Protein AF-A0AA41Y6M4-F1 (afdb_monomer_lite)

Radius of gyration: 45.19 Å; chains: 1; bounding box: 95×47×115 Å

Foldseek 3Di:
DPPPVVVVVPDDPDPPDDPPDDDPCPVVCVVVVVVVVVVCVVVPDDVVNVVVVVVVVVVVVVVVVVVVCCVVVVCCVPVPPDPPDDPDDDDPCVVVVVVVCVVVVPDDPVNVVVVVVVVVPDDPPDVVVVVVVVVVVDDVVNVVVVVVD

pLDDT: mean 72.89, std 12.74, range [42.09, 94.56]

Secondary structure (DSSP, 8-state):
--TTSHHHHTS----SS-TTPPPTTTTTTHHHHHHHHHHHHHSS--HHHHHHHHHHHHHHHHHHHHHHHHHHHHHHHHH-SSSSS---S-SHHHHHHHHHHHHHHT--HHHHHHHHHHHTTS----HHHHHHHHHHHS-HHHHHHHHT-

Structure (mmCIF, N/CA/C/O backbone):
data_AF-A0AA41Y6M4-F1
#
_entry.id   AF-A0AA41Y6M4-F1
#
loop_
_atom_site.group_PDB
_atom_site.id
_atom_site.type_symbol
_atom_site.label_atom_id
_atom_site.label_alt_id
_atom_site.label_comp_id
_atom_site.label_asym_id
_atom_site.label_entity_id
_atom_site.label_seq_id
_atom_site.pdbx_PDB_ins_code
_atom_site.Cartn_x
_atom_site.Cartn_y
_atom_site.Cartn_z
_atom_site.occupancy
_atom_site.B_iso_or_equiv
_atom_site.auth_seq_id
_atom_site.auth_comp_id
_atom_site.auth_asym_id
_atom_site.auth_atom_id
_atom_site.pdbx_PDB_model_num
ATOM 1 N N . MET A 1 1 ? -9.051 17.526 69.834 1.00 54.38 1 MET A N 1
ATOM 2 C CA . MET A 1 1 ? -9.853 16.494 69.135 1.00 54.38 1 MET A CA 1
ATOM 3 C C . MET A 1 1 ? -10.744 17.124 68.053 1.00 54.38 1 MET A C 1
ATOM 5 O O . MET A 1 1 ? -11.900 16.755 67.922 1.00 54.38 1 MET A O 1
ATOM 9 N N . GLU A 1 2 ? -10.227 18.066 67.258 1.00 60.88 2 GLU A N 1
ATOM 10 C CA . GLU A 1 2 ? -11.086 18.996 66.493 1.00 60.88 2 GLU A CA 1
ATOM 11 C C . GLU A 1 2 ? -11.084 18.753 64.972 1.00 60.88 2 GLU A C 1
ATOM 13 O O . GLU A 1 2 ? -12.018 19.124 64.279 1.00 60.88 2 GLU A O 1
ATOM 18 N N . LYS A 1 3 ? -10.095 18.017 64.446 1.00 58.69 3 LYS A N 1
ATOM 19 C CA . LYS A 1 3 ? -9.885 17.843 62.995 1.00 58.69 3 LYS A CA 1
ATOM 20 C C . LYS A 1 3 ? -10.756 16.781 62.304 1.00 58.69 3 LYS A C 1
ATOM 22 O O . LYS A 1 3 ? -10.600 16.564 61.108 1.00 58.69 3 LYS A O 1
ATOM 27 N N . ARG A 1 4 ? -11.641 16.071 63.017 1.00 59.56 4 ARG A N 1
ATOM 28 C CA . ARG A 1 4 ? -12.512 15.053 62.383 1.00 59.56 4 ARG A CA 1
ATOM 29 C C . ARG A 1 4 ? -13.787 15.640 61.771 1.00 59.56 4 ARG A C 1
ATOM 31 O O . ARG A 1 4 ? -14.385 15.001 60.913 1.00 59.56 4 ARG A O 1
ATOM 38 N N . ASN A 1 5 ? -14.188 16.836 62.198 1.00 59.66 5 ASN A N 1
ATOM 39 C CA . ASN A 1 5 ? -15.476 17.422 61.824 1.00 59.66 5 ASN A CA 1
ATOM 40 C C . ASN A 1 5 ? -15.425 18.164 60.477 1.00 59.66 5 ASN A C 1
ATOM 42 O O . ASN A 1 5 ? -16.456 18.318 59.827 1.00 59.66 5 ASN A O 1
ATOM 46 N N . ASP A 1 6 ? -14.233 18.556 60.018 1.00 62.41 6 ASP A N 1
ATOM 47 C CA . ASP A 1 6 ? -14.056 19.285 58.754 1.00 62.41 6 ASP A CA 1
ATOM 48 C C . ASP A 1 6 ? -14.271 18.395 57.519 1.00 62.41 6 ASP A C 1
ATOM 50 O O . ASP A 1 6 ? -14.747 18.858 56.483 1.00 62.41 6 ASP A O 1
ATOM 54 N N . ILE A 1 7 ? -13.992 17.093 57.638 1.00 62.47 7 ILE A N 1
ATOM 55 C CA . ILE A 1 7 ? -14.072 16.132 56.524 1.00 62.47 7 ILE A CA 1
ATOM 56 C C . ILE A 1 7 ? -15.534 15.851 56.132 1.00 62.47 7 ILE A C 1
ATOM 58 O O . ILE A 1 7 ? -15.820 15.536 54.980 1.00 62.47 7 ILE A O 1
ATOM 62 N N . LEU A 1 8 ? -16.471 16.00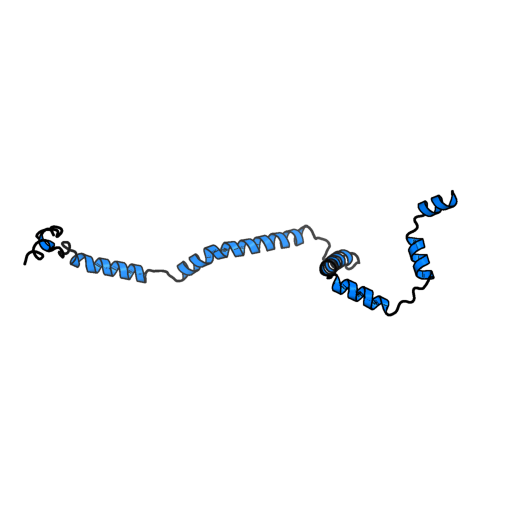6 57.073 1.00 61.34 8 LEU A N 1
ATOM 63 C CA . LEU A 1 8 ? -17.906 15.811 56.843 1.00 61.34 8 LEU A CA 1
ATOM 64 C C . LEU A 1 8 ? -18.597 17.067 56.290 1.00 61.34 8 LEU A C 1
ATOM 66 O O . LEU A 1 8 ? -19.686 16.967 55.734 1.00 61.34 8 LEU A O 1
ATOM 70 N N . LYS A 1 9 ? -17.975 18.246 56.424 1.00 63.50 9 LYS A N 1
ATOM 71 C CA . LYS A 1 9 ? -18.565 19.535 56.032 1.00 63.50 9 LYS A CA 1
ATOM 72 C C . LYS A 1 9 ? -18.441 19.826 54.530 1.00 63.50 9 LYS A C 1
ATOM 74 O O . LYS A 1 9 ? -19.256 20.563 53.990 1.00 63.50 9 LYS A O 1
ATOM 79 N N . ASN A 1 10 ? -17.457 19.212 53.867 1.00 63.88 10 ASN A N 1
ATOM 80 C CA . ASN A 1 10 ? -17.125 19.446 52.456 1.00 63.88 10 ASN A CA 1
ATOM 81 C C . ASN A 1 10 ? -17.424 18.239 51.545 1.00 63.88 10 ASN A C 1
ATOM 83 O O . ASN A 1 10 ? -16.884 18.149 50.443 1.00 63.88 10 ASN A O 1
ATOM 87 N N . GLN A 1 11 ? -18.251 17.291 51.991 1.00 64.12 11 GLN A N 1
ATOM 88 C CA . GLN A 1 11 ? -18.684 16.186 51.135 1.00 64.12 11 GLN A CA 1
ATOM 89 C C . GLN A 1 11 ? -19.719 16.711 50.128 1.00 64.12 11 GLN A C 1
ATOM 91 O O . GLN A 1 11 ? -20.649 17.415 50.539 1.00 64.12 11 GLN A O 1
ATOM 96 N N . PRO A 1 12 ? -19.597 16.394 48.825 1.00 67.62 12 PRO A N 1
ATOM 97 C CA . PRO A 1 12 ? -20.673 16.665 47.883 1.00 67.62 12 PRO A CA 1
ATOM 98 C C . PRO A 1 12 ? -21.938 15.990 48.417 1.00 67.62 12 PRO A C 1
ATOM 100 O O . PRO A 1 12 ? -21.911 14.819 48.797 1.00 67.62 12 PRO A O 1
ATOM 103 N N . GLN A 1 13 ? -23.030 16.748 48.525 1.00 67.00 13 GLN A N 1
ATOM 104 C CA . GLN A 1 13 ? -24.287 16.216 49.033 1.00 67.00 13 GLN A CA 1
ATOM 105 C C . GLN A 1 13 ? -24.797 15.173 48.039 1.00 67.00 13 GLN A C 1
ATOM 107 O O . GLN A 1 13 ? -25.356 15.521 47.000 1.00 67.00 13 GLN A O 1
ATOM 112 N N . PHE A 1 14 ? -24.554 13.896 48.335 1.00 64.56 14 PHE A N 1
ATOM 113 C CA . PHE A 1 14 ? -25.130 12.806 47.565 1.00 64.56 14 PHE A CA 1
ATOM 114 C C . PHE A 1 14 ? -26.656 12.923 47.653 1.00 64.56 14 PHE A C 1
ATOM 116 O O . PHE A 1 14 ? -27.182 13.179 48.745 1.00 64.56 14 PHE A O 1
ATOM 123 N N . PRO A 1 15 ? -27.381 12.783 46.530 1.00 69.44 15 PRO A N 1
ATOM 124 C CA . PRO A 1 15 ? -28.834 12.776 46.562 1.00 69.44 15 PRO A CA 1
ATOM 125 C C . PRO A 1 15 ? -29.292 11.731 47.585 1.00 69.44 15 PRO A C 1
ATOM 127 O O . PRO A 1 15 ? -28.779 10.613 47.612 1.00 69.44 15 PRO A O 1
ATOM 130 N N . LYS A 1 16 ? -30.215 12.112 48.476 1.00 69.50 16 LYS A N 1
ATOM 131 C CA . LYS A 1 16 ? -30.790 11.194 49.466 1.00 69.50 16 LYS A CA 1
ATOM 132 C C . LYS A 1 16 ? -31.654 10.170 48.725 1.00 69.50 16 LYS A C 1
ATOM 134 O O . LYS A 1 16 ? -32.829 10.413 48.486 1.00 69.50 16 LYS A O 1
ATOM 139 N N . GLY A 1 17 ? -31.038 9.065 48.329 1.00 71.69 17 GLY A N 1
ATOM 140 C CA . GLY A 1 17 ? -31.617 7.979 47.544 1.00 71.69 17 GLY A CA 1
ATOM 141 C C . GLY A 1 17 ? -30.540 6.940 47.236 1.00 71.69 17 GLY A C 1
ATOM 142 O O . GLY A 1 17 ? -29.362 7.183 47.492 1.00 71.69 17 GLY A O 1
ATOM 143 N N . ASN A 1 18 ? -30.927 5.771 46.726 1.00 76.94 18 ASN A N 1
ATOM 144 C CA . ASN A 1 18 ? -29.956 4.784 46.263 1.00 76.94 18 ASN A CA 1
ATOM 145 C C . ASN A 1 18 ? -29.362 5.262 44.921 1.00 76.94 18 ASN A C 1
ATOM 147 O O . ASN A 1 18 ? -30.093 5.307 43.937 1.00 76.94 18 ASN A O 1
ATOM 151 N N . PRO A 1 19 ? -28.064 5.611 44.835 1.00 77.19 19 PRO A N 1
ATOM 152 C CA . PRO A 1 19 ? -27.460 6.048 43.575 1.00 77.19 19 PRO A CA 1
ATOM 153 C C . PRO A 1 19 ? -27.231 4.890 42.589 1.00 77.19 19 PRO A C 1
ATOM 155 O O . PRO A 1 19 ? -26.852 5.131 41.447 1.00 77.19 19 PRO A O 1
ATOM 158 N N . PHE A 1 20 ? -27.441 3.643 43.021 1.00 81.62 20 PHE A N 1
ATOM 159 C CA . PHE A 1 20 ? -27.289 2.429 42.220 1.00 81.62 20 PHE A CA 1
ATOM 160 C C . PHE A 1 20 ? -28.646 1.819 41.858 1.00 81.62 20 PHE A C 1
ATOM 162 O O . PHE A 1 20 ? -28.828 0.603 41.917 1.00 81.62 20 PHE A O 1
ATOM 169 N N . GLU A 1 21 ? -29.622 2.662 41.536 1.00 82.69 21 GLU A N 1
ATOM 170 C CA . GLU A 1 21 ? -30.906 2.201 41.026 1.00 82.69 21 GLU A CA 1
ATOM 171 C C . GLU A 1 21 ? -30.814 1.985 39.513 1.00 82.69 21 GLU A C 1
ATOM 173 O O . GLU A 1 21 ? -30.295 2.823 38.771 1.00 82.69 21 GLU A O 1
ATOM 178 N N . VAL A 1 22 ? -31.261 0.815 39.058 1.00 88.56 22 VAL A N 1
ATOM 179 C CA . VAL A 1 22 ? -31.325 0.510 37.629 1.00 88.56 22 VAL A CA 1
ATOM 180 C C . VAL A 1 22 ? -32.587 1.132 37.030 1.00 88.56 22 VAL A C 1
ATOM 182 O O . VAL A 1 22 ? -33.606 1.202 37.716 1.00 88.56 22 VAL A O 1
ATOM 185 N N . PRO A 1 23 ? -32.557 1.562 35.758 1.00 88.81 23 PRO A N 1
ATOM 186 C CA . PRO A 1 23 ? -33.760 2.017 35.073 1.00 88.81 23 PRO A CA 1
ATOM 187 C C . PRO A 1 23 ? -34.866 0.955 35.089 1.00 88.81 23 PRO A C 1
ATOM 189 O O . PRO A 1 23 ? -34.594 -0.247 34.994 1.00 88.81 23 PRO A O 1
ATOM 192 N N . GLU A 1 24 ? -36.115 1.404 35.165 1.00 90.31 24 GLU A N 1
ATOM 193 C CA . GLU A 1 24 ? -37.284 0.535 35.030 1.00 90.31 24 GLU A CA 1
ATOM 194 C C . GLU A 1 24 ? -37.227 -0.227 33.691 1.00 90.31 24 GLU A C 1
ATOM 196 O O . GLU A 1 24 ? -36.873 0.342 32.657 1.00 90.31 24 GLU A O 1
ATOM 201 N N . GLY A 1 25 ? -37.486 -1.539 33.715 1.00 91.00 25 GLY A N 1
ATOM 202 C CA . GLY A 1 25 ? -37.406 -2.393 32.521 1.00 91.00 25 GLY A CA 1
ATOM 203 C C . GLY A 1 25 ? -35.984 -2.677 31.997 1.00 91.00 25 GLY A C 1
ATOM 204 O O . GLY A 1 25 ? -35.836 -3.283 30.934 1.00 91.00 25 GLY A O 1
ATOM 205 N N . TYR A 1 26 ? -34.914 -2.297 32.719 1.00 91.88 26 TYR A N 1
ATOM 206 C CA . TYR A 1 26 ? -33.525 -2.552 32.292 1.00 91.88 26 TYR A CA 1
ATOM 207 C C . TYR A 1 26 ? -33.268 -4.030 31.973 1.00 91.88 26 TYR A C 1
ATOM 209 O O . TYR A 1 26 ? -32.681 -4.348 30.940 1.00 91.88 26 TYR A O 1
ATOM 217 N N . PHE A 1 27 ? -33.721 -4.927 32.851 1.00 94.56 27 PHE A N 1
ATOM 218 C CA . PHE A 1 27 ? -33.528 -6.366 32.683 1.00 94.56 27 PHE A CA 1
ATOM 219 C C . PHE A 1 27 ? -34.456 -6.979 31.630 1.00 94.56 27 PHE A C 1
ATOM 221 O O . PHE A 1 27 ? -34.096 -8.005 31.067 1.00 94.56 27 PHE A O 1
ATOM 228 N N . GLU A 1 28 ? -35.588 -6.341 31.316 1.00 93.88 28 GLU A N 1
ATOM 229 C CA . GLU A 1 28 ? -36.518 -6.817 30.283 1.00 93.88 28 GLU A CA 1
ATOM 230 C C . GLU A 1 28 ? -35.922 -6.649 28.879 1.00 93.88 28 GLU A C 1
ATOM 232 O O . GLU A 1 28 ? -35.961 -7.572 28.080 1.00 93.88 28 GLU A O 1
ATOM 237 N N . SER A 1 29 ? -35.278 -5.508 28.603 1.00 92.31 29 SER A N 1
ATOM 238 C CA . SER A 1 29 ? -34.594 -5.264 27.317 1.00 92.31 29 SER A CA 1
ATOM 239 C C . SER A 1 29 ? -33.159 -5.804 27.257 1.00 92.31 29 SER A C 1
ATOM 241 O O . SER A 1 29 ? -32.487 -5.694 26.228 1.00 92.31 29 SER A O 1
ATOM 243 N N . LEU A 1 30 ? -32.631 -6.336 28.365 1.00 93.56 30 LEU A N 1
ATOM 244 C CA . LEU A 1 30 ? -31.243 -6.792 28.439 1.00 93.56 30 LEU A CA 1
ATOM 245 C C . LEU A 1 30 ? -30.996 -7.982 27.509 1.00 93.56 30 LEU A C 1
ATOM 247 O O . LEU A 1 30 ? -29.966 -8.010 26.837 1.00 93.56 30 LEU A O 1
ATOM 251 N N . GLU A 1 31 ? -31.932 -8.930 27.467 1.00 92.31 31 GLU A N 1
ATOM 252 C CA . GLU A 1 31 ? -31.850 -10.116 26.614 1.00 92.31 31 GLU A CA 1
ATOM 253 C C . GLU A 1 31 ? -31.811 -9.725 25.134 1.00 92.31 31 GLU A C 1
ATOM 255 O O . GLU A 1 31 ? -30.862 -10.089 24.443 1.00 92.31 31 GLU A O 1
ATOM 260 N N . ASP A 1 32 ? -32.734 -8.867 24.690 1.00 93.06 32 ASP A N 1
ATOM 261 C CA . ASP A 1 32 ? -32.770 -8.349 23.317 1.00 93.06 32 ASP A CA 1
ATOM 262 C C . ASP A 1 32 ? -31.477 -7.614 22.940 1.00 93.06 32 ASP A C 1
ATOM 264 O O . ASP A 1 32 ? -30.935 -7.789 21.850 1.00 93.06 32 ASP A O 1
ATOM 268 N N . ARG A 1 33 ? -30.931 -6.800 23.853 1.00 91.44 33 ARG A N 1
ATOM 269 C CA . ARG A 1 33 ? -29.685 -6.049 23.617 1.00 91.44 33 ARG A CA 1
ATOM 270 C C . ARG A 1 33 ? -28.463 -6.952 23.520 1.00 91.44 33 ARG A C 1
ATOM 272 O O . ARG A 1 33 ? -27.533 -6.634 22.777 1.00 91.44 33 ARG A O 1
ATOM 279 N N . ILE A 1 34 ? -28.423 -8.025 24.306 1.00 93.19 34 ILE A N 1
ATOM 280 C CA . ILE A 1 34 ? -27.352 -9.020 24.240 1.00 93.19 34 ILE A CA 1
ATOM 281 C C . ILE A 1 34 ? -27.505 -9.845 22.960 1.00 93.19 34 ILE A C 1
ATOM 283 O O . ILE A 1 34 ? -26.526 -9.991 22.234 1.00 93.19 34 ILE A O 1
ATOM 287 N N . GLY A 1 35 ? -28.719 -10.303 22.646 1.00 92.56 35 GLY A N 1
ATOM 288 C CA . GLY A 1 35 ? -29.039 -11.037 21.422 1.00 92.56 35 GLY A CA 1
ATOM 289 C C . GLY A 1 35 ? -28.657 -10.261 20.165 1.00 92.56 35 GLY A C 1
ATOM 290 O O . GLY A 1 35 ? -27.876 -10.762 19.363 1.00 92.56 35 GLY A O 1
ATOM 291 N N . ALA A 1 36 ? -29.083 -8.999 20.053 1.00 88.88 36 ALA A N 1
ATOM 292 C CA . ALA A 1 36 ? -28.749 -8.133 18.923 1.00 88.88 36 ALA A CA 1
ATOM 293 C C . ALA A 1 36 ? -27.235 -7.923 18.763 1.00 88.88 36 ALA A C 1
ATOM 295 O O . ALA A 1 36 ? -26.719 -7.956 17.653 1.00 88.88 36 ALA A O 1
ATOM 296 N N . ARG A 1 37 ? -26.489 -7.758 19.865 1.00 86.75 37 ARG A N 1
ATOM 297 C CA . ARG A 1 37 ? -25.022 -7.632 19.802 1.00 86.75 37 ARG A CA 1
ATOM 298 C C . ARG A 1 37 ? -24.341 -8.918 19.362 1.00 86.75 37 ARG A C 1
ATOM 300 O O . ARG A 1 37 ? -23.388 -8.850 18.597 1.00 86.75 37 ARG A O 1
ATOM 307 N N . ILE A 1 38 ? -24.807 -10.066 19.849 1.00 87.75 38 ILE A N 1
ATOM 308 C CA . ILE A 1 38 ? -24.276 -11.363 19.428 1.00 87.75 38 ILE A CA 1
ATOM 309 C C . ILE A 1 38 ? -24.557 -11.555 17.940 1.00 87.75 38 ILE A C 1
ATOM 311 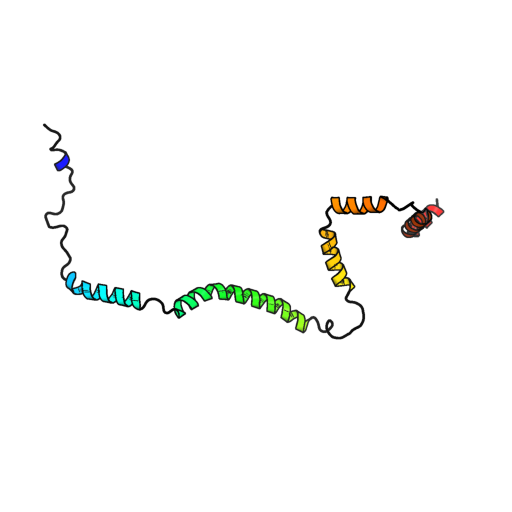O O . ILE A 1 38 ? -23.634 -11.894 17.210 1.00 87.75 38 ILE A O 1
ATOM 315 N N . GLU A 1 39 ? -25.784 -11.287 17.485 1.00 83.62 39 GLU A N 1
ATOM 316 C CA . GLU A 1 39 ? -26.172 -11.357 16.074 1.00 83.62 39 GLU A CA 1
ATOM 317 C C . GLU A 1 39 ? -25.363 -10.403 15.196 1.00 83.62 39 GLU A C 1
ATOM 319 O O . GLU A 1 39 ? -24.881 -10.827 14.153 1.00 83.62 39 GLU A O 1
ATOM 324 N N . ASP A 1 40 ? -25.127 -9.163 15.623 1.00 79.94 40 ASP A N 1
ATOM 325 C CA . ASP A 1 40 ? -24.274 -8.213 14.905 1.00 79.94 40 ASP A CA 1
ATOM 326 C C . ASP A 1 40 ? -22.807 -8.679 14.851 1.00 79.94 40 ASP A C 1
ATOM 328 O O . ASP A 1 40 ? -22.128 -8.497 13.836 1.00 79.94 40 ASP A O 1
ATOM 332 N N . GLU A 1 41 ? -22.307 -9.316 15.916 1.00 72.44 41 GLU A N 1
ATOM 333 C CA . GLU A 1 41 ? -20.956 -9.883 15.975 1.00 72.44 41 GLU A CA 1
ATOM 334 C C . GLU A 1 41 ? -20.810 -11.165 15.134 1.00 72.44 41 GLU A C 1
ATOM 336 O O . GLU A 1 41 ? -19.776 -11.339 14.484 1.00 72.44 41 GLU A O 1
ATOM 341 N N . VAL A 1 42 ? -21.827 -12.037 15.063 1.00 68.94 42 VAL A N 1
ATOM 342 C CA . VAL A 1 42 ? -21.815 -13.210 14.161 1.00 68.94 42 VAL A CA 1
ATOM 343 C C . VAL A 1 42 ? -22.172 -12.862 12.717 1.00 68.94 42 VAL A C 1
ATOM 345 O O . VAL A 1 42 ? -21.683 -13.515 11.795 1.00 68.94 42 VAL A O 1
ATOM 348 N N . ALA A 1 43 ? -22.948 -11.802 12.486 1.00 63.03 43 ALA A N 1
ATOM 349 C CA . ALA A 1 43 ? -23.182 -11.228 11.162 1.00 63.03 43 ALA A CA 1
ATOM 350 C C . ALA A 1 43 ? -21.944 -10.481 10.634 1.00 63.03 43 ALA A C 1
ATOM 352 O O . ALA A 1 43 ? -21.914 -10.043 9.477 1.00 63.03 43 ALA A O 1
ATOM 353 N N . PHE A 1 44 ? -20.892 -10.345 11.449 1.00 55.94 44 PHE A N 1
ATOM 354 C CA . PHE A 1 44 ? -19.725 -9.571 11.086 1.00 55.94 44 PHE A CA 1
ATOM 355 C C . PHE A 1 44 ? -18.806 -10.305 10.106 1.00 55.94 44 PHE A C 1
ATOM 357 O O . PHE A 1 44 ? -18.050 -11.219 10.431 1.00 55.94 44 PHE A O 1
ATOM 364 N N . LYS A 1 45 ? -18.798 -9.739 8.896 1.00 56.94 45 LYS A N 1
ATOM 365 C CA . LYS A 1 45 ? -17.756 -9.811 7.868 1.00 56.94 45 LYS A CA 1
ATOM 366 C C . LYS A 1 45 ? -17.569 -11.192 7.269 1.00 56.94 45 LYS A C 1
ATOM 368 O O . LYS A 1 45 ? -16.589 -11.890 7.534 1.00 56.94 45 LYS A O 1
ATOM 373 N N . SER A 1 46 ? -18.439 -11.495 6.305 1.00 62.41 46 SER A N 1
ATOM 374 C CA . SER A 1 46 ? -18.118 -12.517 5.315 1.00 62.41 46 SER A CA 1
ATOM 375 C C . SER A 1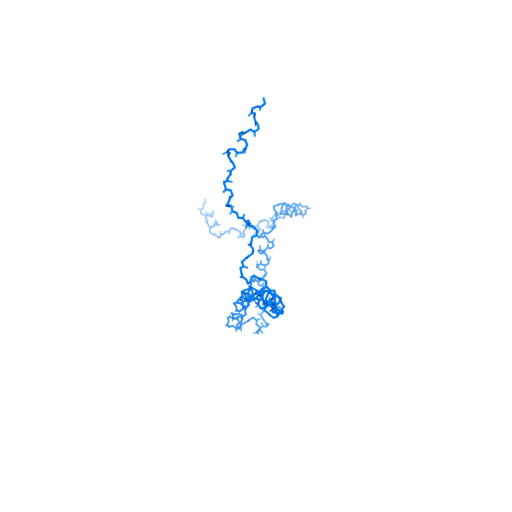 46 ? -16.705 -12.254 4.760 1.00 62.41 46 SER A C 1
ATOM 377 O O . SER A 1 46 ? -16.317 -11.091 4.559 1.00 62.41 46 SER A O 1
ATOM 379 N N . PRO A 1 47 ? -15.903 -13.305 4.515 1.00 63.88 47 PRO A N 1
ATOM 380 C CA . PRO A 1 47 ? -14.524 -13.151 4.050 1.00 63.88 47 PRO A CA 1
ATOM 381 C C . PRO A 1 47 ? -14.458 -12.303 2.773 1.00 63.88 47 PRO A C 1
ATOM 383 O O . PRO A 1 47 ? -13.508 -11.551 2.569 1.00 63.88 47 PRO A O 1
ATOM 386 N N . VAL A 1 48 ? -15.526 -12.337 1.974 1.00 68.88 48 VAL A N 1
ATOM 387 C CA . VAL A 1 48 ? -15.703 -11.556 0.750 1.00 68.88 48 VAL A CA 1
ATOM 388 C C . VAL A 1 48 ? -15.690 -10.046 1.019 1.00 68.88 48 VAL A C 1
ATOM 390 O O . VAL A 1 48 ? -15.011 -9.318 0.301 1.00 68.88 48 VAL A O 1
ATOM 393 N N . GLN A 1 49 ? -16.350 -9.546 2.071 1.00 74.50 49 GLN A N 1
ATOM 394 C CA . GLN A 1 49 ? -16.309 -8.112 2.401 1.00 74.50 49 GLN A CA 1
ATOM 395 C C . GLN A 1 49 ? -14.910 -7.654 2.826 1.00 74.50 49 GLN A C 1
ATOM 397 O O . GLN A 1 49 ? -14.476 -6.566 2.445 1.00 74.50 49 GLN A O 1
ATOM 402 N N . LYS A 1 50 ? -14.184 -8.491 3.577 1.00 74.00 50 LYS A N 1
ATOM 403 C CA . LYS A 1 50 ? -12.814 -8.193 4.014 1.00 74.00 50 LYS A CA 1
ATOM 404 C C . LYS A 1 50 ? -11.844 -8.189 2.826 1.00 74.00 50 LYS A C 1
ATOM 406 O O . LYS A 1 50 ? -11.045 -7.267 2.700 1.00 74.00 50 LYS A O 1
ATOM 411 N N . VAL A 1 51 ? -11.978 -9.153 1.912 1.00 78.81 51 VAL A N 1
ATOM 412 C CA . VAL A 1 51 ? -11.193 -9.228 0.668 1.00 78.81 51 VAL A CA 1
ATOM 413 C C . VAL A 1 51 ? -11.487 -8.032 -0.243 1.00 78.81 51 VAL A C 1
ATOM 415 O O . VAL A 1 51 ? -10.552 -7.377 -0.693 1.00 78.81 51 VAL A O 1
ATOM 418 N N . ILE A 1 52 ? -12.756 -7.660 -0.447 1.00 80.81 52 ILE A N 1
ATOM 419 C CA . ILE A 1 52 ? -13.119 -6.472 -1.241 1.00 80.81 52 ILE A CA 1
ATOM 420 C C . ILE A 1 52 ? -12.554 -5.193 -0.604 1.00 80.81 52 ILE A C 1
ATOM 422 O O . ILE A 1 52 ? -12.063 -4.318 -1.315 1.00 80.81 52 ILE A O 1
ATOM 426 N N . GLN A 1 53 ? -12.567 -5.076 0.727 1.00 79.56 53 GLN A N 1
ATOM 427 C CA . GLN A 1 53 ? -11.981 -3.929 1.425 1.00 79.56 53 GLN A CA 1
ATOM 428 C C . GLN A 1 53 ? -10.449 -3.863 1.269 1.00 79.56 53 GLN A C 1
ATOM 430 O O . GLN A 1 53 ? -9.905 -2.765 1.176 1.00 79.56 53 GLN A O 1
ATOM 435 N N . MET A 1 54 ? -9.769 -5.011 1.179 1.00 78.25 54 MET A N 1
ATOM 436 C CA . MET A 1 54 ? -8.320 -5.102 0.948 1.00 78.25 54 MET A CA 1
ATOM 437 C C . MET A 1 54 ? -7.919 -4.910 -0.524 1.00 78.25 54 MET A C 1
ATOM 439 O O . MET A 1 54 ? -6.826 -4.417 -0.789 1.00 78.25 54 MET A O 1
ATOM 443 N N . LEU A 1 55 ? -8.791 -5.240 -1.483 1.00 78.38 55 LEU A N 1
ATOM 444 C CA . LEU A 1 55 ? -8.526 -5.041 -2.914 1.00 78.38 55 LEU A CA 1
ATOM 445 C C . LEU A 1 55 ? -8.714 -3.588 -3.375 1.00 78.38 55 LEU A C 1
ATOM 447 O O . LEU A 1 55 ? -8.065 -3.180 -4.335 1.00 78.38 55 LEU A O 1
ATOM 451 N N . LYS A 1 56 ? -9.554 -2.793 -2.695 1.00 77.88 56 LYS A N 1
ATOM 452 C CA . LYS A 1 56 ? -9.784 -1.368 -3.015 1.00 77.88 56 LYS A CA 1
ATOM 453 C C . LYS A 1 56 ? -8.491 -0.546 -3.185 1.00 77.88 56 LYS A C 1
ATOM 455 O O . LYS A 1 56 ? -8.387 0.140 -4.198 1.00 77.88 56 LYS A O 1
ATOM 460 N N . PRO A 1 57 ? -7.508 -0.600 -2.265 1.00 83.06 57 PRO A N 1
ATOM 461 C CA . PRO A 1 57 ? -6.252 0.131 -2.446 1.00 83.06 57 PRO A CA 1
ATOM 462 C C . PRO A 1 57 ? -5.316 -0.505 -3.488 1.00 83.06 57 PRO A C 1
ATOM 464 O O . PRO A 1 57 ? -4.621 0.212 -4.202 1.00 83.06 57 PRO A O 1
ATOM 467 N N . ILE A 1 58 ? -5.311 -1.836 -3.624 1.00 86.31 58 ILE A N 1
ATOM 468 C CA . ILE A 1 58 ? -4.415 -2.567 -4.543 1.00 86.31 58 ILE A CA 1
ATOM 469 C C . ILE A 1 58 ? -4.800 -2.328 -6.011 1.00 86.31 58 ILE A C 1
ATOM 471 O O . ILE A 1 58 ? -3.943 -2.326 -6.895 1.00 86.31 58 ILE A O 1
ATOM 475 N N . LEU A 1 59 ? -6.080 -2.056 -6.280 1.00 86.56 59 LEU A N 1
ATOM 476 C CA . LEU A 1 59 ? -6.577 -1.799 -7.629 1.00 86.56 59 LEU A CA 1
ATOM 477 C C . LEU A 1 59 ? -5.922 -0.567 -8.282 1.00 86.56 59 LEU A C 1
ATOM 479 O O . LEU A 1 59 ? -5.697 -0.566 -9.490 1.00 86.56 59 LEU A O 1
ATOM 483 N N . GLY A 1 60 ? -5.551 0.448 -7.491 1.00 88.50 60 GLY A N 1
ATOM 484 C CA . GLY A 1 60 ? -4.821 1.620 -7.986 1.00 88.50 60 GLY A CA 1
ATOM 485 C C . GLY A 1 60 ? -3.399 1.290 -8.453 1.00 88.50 60 GLY A C 1
ATOM 486 O O . GLY A 1 60 ? -2.941 1.826 -9.459 1.00 88.50 60 GLY A O 1
ATOM 487 N N . LEU A 1 61 ? -2.728 0.353 -7.774 1.00 91.00 61 LEU A N 1
ATOM 488 C CA . LEU A 1 61 ? -1.393 -0.118 -8.150 1.00 91.00 61 LEU A CA 1
ATOM 489 C C . LEU A 1 61 ? -1.436 -0.970 -9.428 1.00 91.00 61 LEU A C 1
ATOM 491 O O . LEU A 1 61 ? -0.609 -0.807 -10.317 1.00 91.00 61 LEU A O 1
ATOM 495 N N . ALA A 1 62 ? -2.427 -1.855 -9.558 1.00 90.94 62 ALA A N 1
ATOM 496 C CA . ALA A 1 62 ? -2.608 -2.627 -10.788 1.00 90.94 62 ALA A CA 1
ATOM 497 C C . ALA A 1 62 ? -2.912 -1.715 -11.991 1.00 90.94 62 ALA A C 1
ATOM 499 O O . ALA A 1 62 ? -2.387 -1.935 -13.082 1.00 90.94 62 ALA A O 1
ATOM 500 N N . ALA A 1 63 ? -3.713 -0.661 -11.789 1.00 93.19 63 ALA A N 1
ATOM 501 C CA . ALA A 1 63 ? -4.011 0.322 -12.825 1.00 93.19 63 ALA A CA 1
ATOM 502 C C . ALA A 1 63 ? -2.767 1.112 -13.264 1.00 93.19 63 ALA A C 1
ATOM 504 O O . ALA A 1 63 ? -2.605 1.346 -14.459 1.00 93.19 63 ALA A O 1
ATOM 505 N N . SER A 1 6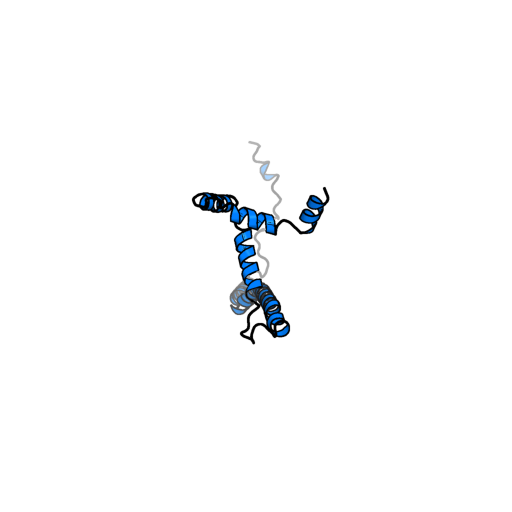4 ? -1.860 1.481 -12.349 1.00 93.75 64 SER A N 1
ATOM 506 C CA . SER A 1 64 ? -0.622 2.178 -12.727 1.00 93.75 64 SER A CA 1
ATOM 507 C C . SER A 1 64 ? 0.306 1.290 -13.559 1.00 93.75 64 SER A C 1
ATOM 509 O O . SER A 1 64 ? 0.806 1.739 -14.590 1.00 93.75 64 SER A O 1
ATOM 511 N N . PHE A 1 65 ? 0.463 0.014 -13.186 1.00 94.38 65 PHE A N 1
ATOM 512 C CA . PHE A 1 65 ? 1.211 -0.954 -13.991 1.00 94.38 65 PHE A CA 1
ATOM 513 C C . PHE A 1 65 ? 0.563 -1.196 -15.353 1.00 94.38 65 PHE A C 1
ATOM 515 O O . PHE A 1 65 ? 1.270 -1.236 -16.354 1.00 94.38 65 PHE A O 1
ATOM 522 N N . ALA A 1 66 ? -0.766 -1.310 -15.418 1.00 94.12 66 ALA A N 1
ATOM 523 C CA . ALA A 1 66 ? -1.483 -1.473 -16.679 1.00 94.12 66 ALA A CA 1
ATOM 524 C C . ALA A 1 66 ? -1.321 -0.252 -17.597 1.00 94.12 66 ALA A C 1
ATOM 526 O O . ALA A 1 66 ? -1.122 -0.418 -18.797 1.00 94.12 66 ALA A O 1
ATOM 527 N N . ILE A 1 67 ? -1.350 0.965 -17.044 1.00 93.69 67 ILE A N 1
ATOM 528 C CA . ILE A 1 67 ? -1.091 2.201 -17.794 1.00 93.69 67 ILE A CA 1
ATOM 529 C C . ILE A 1 67 ? 0.356 2.235 -18.286 1.00 93.69 67 ILE A C 1
ATOM 531 O O . ILE A 1 67 ? 0.572 2.545 -19.451 1.00 93.69 67 ILE A O 1
ATOM 535 N N . ALA A 1 68 ? 1.339 1.887 -17.452 1.00 91.44 68 ALA A N 1
ATOM 536 C CA . ALA A 1 68 ? 2.739 1.812 -17.871 1.00 91.44 68 ALA A CA 1
ATOM 537 C C . ALA A 1 68 ? 2.934 0.779 -18.993 1.00 91.44 68 ALA A C 1
ATOM 539 O O . ALA A 1 68 ? 3.528 1.088 -20.022 1.00 91.44 68 ALA A O 1
ATOM 540 N N . PHE A 1 69 ? 2.354 -0.417 -18.850 1.00 91.31 69 PHE A N 1
ATOM 541 C CA . PHE A 1 69 ? 2.366 -1.442 -19.892 1.00 91.31 69 PHE A CA 1
ATOM 542 C C . PHE A 1 69 ? 1.679 -0.973 -21.168 1.00 91.31 69 PHE A C 1
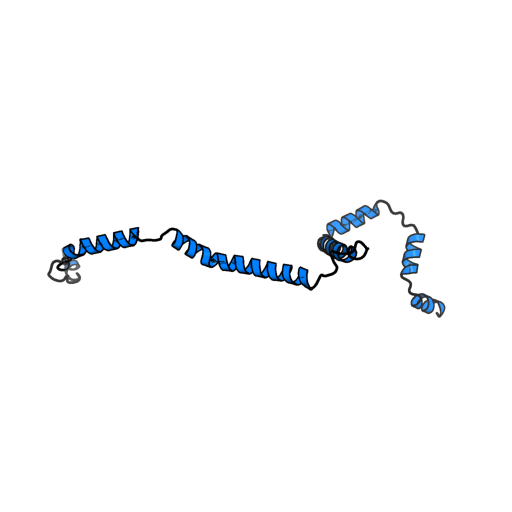ATOM 544 O O . PHE A 1 69 ? 2.183 -1.242 -22.247 1.00 91.31 69 PHE A O 1
ATOM 551 N N . LEU A 1 70 ? 0.558 -0.260 -21.070 1.00 91.06 70 LEU A N 1
ATOM 552 C CA . LEU A 1 70 ? -0.136 0.300 -22.223 1.00 91.06 70 LEU A CA 1
ATOM 553 C C . LEU A 1 70 ? 0.706 1.391 -22.888 1.00 91.06 70 LEU A C 1
ATOM 555 O O . LEU A 1 70 ? 0.828 1.388 -24.105 1.00 91.06 70 LEU A O 1
ATOM 559 N N . LEU A 1 71 ? 1.331 2.277 -22.114 1.00 88.88 71 LEU A N 1
ATOM 560 C CA . LEU A 1 71 ? 2.223 3.322 -22.617 1.00 88.88 71 LEU A CA 1
ATOM 561 C C . LEU A 1 71 ? 3.486 2.764 -23.265 1.00 88.88 71 LEU A C 1
ATOM 563 O O . LEU A 1 71 ? 4.023 3.416 -24.147 1.00 88.88 71 LEU A O 1
ATOM 567 N N . ILE A 1 72 ? 3.948 1.584 -22.859 1.00 84.69 72 ILE A N 1
ATOM 568 C CA . ILE A 1 72 ? 5.072 0.894 -23.495 1.00 84.69 72 ILE A CA 1
ATOM 569 C C . ILE A 1 72 ? 4.568 0.119 -24.719 1.00 84.69 72 ILE A C 1
ATOM 571 O O . ILE A 1 72 ? 4.984 0.362 -25.842 1.00 84.69 72 ILE A O 1
ATOM 575 N N . TYR A 1 73 ? 3.606 -0.780 -24.546 1.00 84.31 73 TYR A N 1
ATOM 576 C CA . TYR A 1 73 ? 3.138 -1.694 -25.587 1.00 84.31 73 TYR A CA 1
ATOM 577 C C . TYR A 1 73 ? 2.447 -0.987 -26.765 1.00 84.31 73 TYR A C 1
ATOM 579 O O . TYR A 1 73 ? 2.644 -1.360 -27.923 1.00 84.31 73 TYR A O 1
ATOM 587 N N . TYR A 1 74 ? 1.651 0.051 -26.494 1.00 82.75 74 TYR A N 1
ATOM 588 C CA . TYR A 1 74 ? 0.901 0.779 -27.519 1.00 82.75 74 TYR A CA 1
ATOM 589 C C . TYR A 1 74 ? 1.799 1.475 -28.560 1.00 82.75 74 TYR A C 1
ATOM 591 O O . TYR A 1 74 ? 1.539 1.301 -29.757 1.00 82.75 74 TYR A O 1
ATOM 599 N N . PRO A 1 75 ? 2.860 2.227 -28.188 1.00 76.50 75 PRO A N 1
ATOM 600 C CA . PRO A 1 75 ? 3.770 2.786 -29.177 1.00 76.50 75 PRO A CA 1
ATOM 601 C C . PRO A 1 75 ? 4.648 1.729 -29.848 1.00 76.50 75 PRO A C 1
ATOM 603 O O . PRO A 1 75 ? 4.930 1.890 -31.033 1.00 76.50 75 PRO A O 1
ATOM 606 N N . LEU A 1 76 ? 5.007 0.627 -29.172 1.00 72.31 76 LEU A N 1
ATOM 607 C CA . LEU A 1 76 ? 5.761 -0.460 -29.809 1.00 72.31 76 LEU A CA 1
ATOM 608 C C . LEU A 1 76 ? 5.018 -1.043 -31.028 1.00 72.31 76 LEU A C 1
ATOM 610 O O . LEU A 1 76 ? 5.637 -1.292 -32.055 1.00 72.31 76 LEU A O 1
ATOM 614 N N . GLY A 1 77 ? 3.692 -1.210 -30.963 1.00 71.31 77 GLY A N 1
ATOM 615 C CA . GLY A 1 77 ? 2.914 -1.763 -32.081 1.00 71.31 77 GLY A CA 1
ATOM 616 C C . GLY A 1 77 ? 2.608 -0.784 -33.224 1.00 71.31 77 GLY A C 1
ATOM 617 O O . GLY A 1 77 ? 2.402 -1.216 -34.356 1.00 71.31 77 GLY A O 1
ATOM 618 N N . LYS A 1 78 ? 2.546 0.529 -32.953 1.00 72.62 78 LYS A N 1
ATOM 619 C CA . LYS A 1 78 ? 2.153 1.548 -33.953 1.00 72.62 78 LYS A CA 1
ATOM 620 C C . LYS A 1 78 ? 3.304 2.396 -34.495 1.00 72.62 78 LYS A C 1
ATOM 622 O O . LYS A 1 78 ? 3.246 2.791 -35.655 1.00 72.62 78 LYS A O 1
ATOM 627 N N . PHE A 1 79 ? 4.318 2.696 -33.685 1.00 67.75 79 PHE A N 1
ATOM 628 C CA . PHE A 1 79 ? 5.441 3.566 -34.064 1.00 67.75 79 PHE A CA 1
ATOM 629 C C . PHE A 1 79 ? 6.680 2.789 -34.520 1.00 67.75 79 PHE A C 1
ATOM 631 O O . PHE A 1 79 ? 7.590 3.388 -35.088 1.00 67.75 79 PHE A O 1
ATOM 638 N N . ILE A 1 80 ? 6.701 1.463 -34.345 1.00 64.31 80 ILE A N 1
ATOM 639 C CA . ILE A 1 80 ? 7.819 0.604 -34.742 1.00 64.31 80 ILE A CA 1
ATOM 640 C C . ILE A 1 80 ? 7.381 -0.442 -35.789 1.00 64.31 80 ILE A C 1
ATOM 642 O O . ILE A 1 80 ? 7.316 -1.635 -35.509 1.00 64.31 80 ILE A O 1
ATOM 646 N N . PRO A 1 81 ? 7.103 -0.050 -37.043 1.00 59.94 81 PRO A N 1
ATOM 647 C CA . PRO A 1 81 ? 6.914 -1.012 -38.128 1.00 59.94 81 PRO A CA 1
ATOM 648 C C . PRO A 1 81 ? 8.237 -1.541 -38.725 1.00 59.94 81 PRO A C 1
ATOM 650 O O . PRO A 1 81 ? 8.192 -2.254 -39.723 1.00 59.94 81 PRO A O 1
ATOM 653 N N . LYS A 1 82 ? 9.420 -1.206 -38.169 1.00 56.81 82 LYS A N 1
ATOM 654 C CA . LYS A 1 82 ? 10.725 -1.541 -38.786 1.00 56.81 82 LYS A CA 1
ATOM 655 C C . LYS A 1 82 ? 11.714 -2.385 -37.968 1.00 56.81 82 LYS A C 1
ATOM 657 O O . LYS A 1 82 ? 12.660 -2.871 -38.573 1.00 56.81 82 LYS A O 1
ATOM 662 N N . PHE A 1 83 ? 11.507 -2.653 -36.675 1.00 56.22 83 PHE A N 1
ATOM 663 C CA . PHE A 1 83 ? 12.480 -3.455 -35.898 1.00 56.22 83 PHE A CA 1
ATOM 664 C C . PHE A 1 83 ? 12.255 -4.977 -35.928 1.00 56.22 83 PHE A C 1
ATOM 666 O O . PHE A 1 83 ? 13.026 -5.702 -35.315 1.00 56.22 83 PHE A O 1
ATOM 673 N N . MET A 1 84 ? 11.250 -5.500 -36.647 1.00 57.22 84 MET A N 1
ATOM 674 C CA . MET A 1 84 ? 11.010 -6.959 -36.713 1.00 57.22 84 MET A CA 1
ATOM 675 C C . MET A 1 84 ? 10.960 -7.560 -38.125 1.00 57.22 84 MET A C 1
ATOM 677 O O . MET A 1 84 ? 10.621 -8.729 -38.280 1.00 57.22 84 MET A O 1
ATOM 681 N N . ALA A 1 85 ? 11.331 -6.810 -39.165 1.00 60.94 85 ALA A N 1
ATOM 682 C CA . ALA A 1 85 ? 11.404 -7.362 -40.517 1.00 60.94 85 ALA A CA 1
ATOM 683 C C . ALA A 1 85 ? 12.432 -6.636 -41.392 1.00 60.94 85 ALA A C 1
ATOM 685 O O . ALA A 1 85 ? 12.047 -5.915 -42.306 1.00 60.94 85 ALA A O 1
ATOM 686 N N . LYS A 1 86 ? 13.725 -6.838 -41.108 1.00 42.09 86 LYS A N 1
ATOM 687 C CA . LYS A 1 86 ? 14.784 -7.075 -42.106 1.00 42.09 86 LYS A CA 1
ATOM 688 C C . LYS A 1 86 ? 16.103 -7.335 -41.375 1.00 42.09 86 LYS A C 1
ATOM 690 O O . LYS A 1 86 ? 16.603 -6.468 -40.671 1.00 42.09 86 LYS A O 1
ATOM 695 N N . SER A 1 87 ? 16.662 -8.526 -41.552 1.00 52.97 87 SER A N 1
ATOM 696 C CA . SER A 1 87 ? 18.098 -8.742 -41.410 1.00 52.97 87 SER A CA 1
ATOM 697 C C . SER A 1 87 ? 18.789 -7.897 -42.481 1.00 52.97 87 SER A C 1
ATOM 699 O O . SER A 1 87 ? 18.800 -8.306 -43.634 1.00 52.97 87 SER A O 1
ATOM 701 N N . ASP A 1 88 ? 19.220 -6.692 -42.129 1.00 45.09 88 ASP A N 1
ATOM 702 C CA . ASP A 1 88 ? 20.260 -5.920 -42.816 1.00 45.09 88 ASP A CA 1
ATOM 703 C C . ASP A 1 88 ? 20.616 -4.731 -41.907 1.00 45.09 88 ASP A C 1
ATOM 705 O O . ASP A 1 88 ? 19.875 -3.754 -41.812 1.00 45.09 88 ASP A O 1
ATOM 709 N N . THR A 1 89 ? 21.714 -4.907 -41.165 1.00 52.25 89 THR A N 1
ATOM 710 C CA . THR A 1 89 ? 22.706 -3.883 -40.789 1.00 52.25 89 THR A CA 1
ATOM 711 C C . THR A 1 89 ? 22.221 -2.427 -40.744 1.00 52.25 89 THR A C 1
ATOM 713 O O . THR A 1 89 ? 22.207 -1.763 -41.780 1.00 52.25 89 THR A O 1
ATOM 716 N N . GLN A 1 90 ? 21.890 -1.933 -39.534 1.00 52.66 90 GLN A N 1
ATOM 717 C CA . GLN A 1 90 ? 22.101 -0.550 -39.020 1.00 52.66 90 GLN A CA 1
ATOM 718 C C . GLN A 1 90 ? 21.256 -0.261 -37.750 1.00 52.66 90 GLN A C 1
ATOM 720 O O . GLN A 1 90 ? 20.500 0.706 -37.680 1.00 52.66 90 GLN A O 1
ATOM 725 N N . THR A 1 91 ? 21.306 -1.118 -36.724 1.00 51.72 91 THR A N 1
ATOM 726 C CA . THR A 1 91 ? 20.677 -0.827 -35.404 1.00 51.72 91 THR A CA 1
ATOM 727 C C . THR A 1 91 ? 21.548 -1.281 -34.226 1.00 51.72 91 THR A C 1
ATOM 729 O O . THR A 1 91 ? 21.120 -1.240 -33.081 1.00 51.72 91 THR A O 1
ATOM 732 N N . GLU A 1 92 ? 22.793 -1.671 -34.493 1.00 52.06 92 GLU A N 1
ATOM 733 C CA . GLU A 1 92 ? 23.762 -2.024 -33.449 1.00 52.06 92 GLU A CA 1
ATOM 734 C C . GLU A 1 92 ? 24.384 -0.769 -32.817 1.00 52.06 92 GLU A C 1
ATOM 736 O O . GLU A 1 92 ? 24.690 -0.769 -31.633 1.00 52.06 92 GLU A O 1
ATOM 741 N N . GLU A 1 93 ? 24.493 0.343 -33.557 1.00 55.22 93 GLU A N 1
ATOM 742 C CA . GLU A 1 93 ? 25.200 1.527 -33.048 1.00 55.22 93 GLU A CA 1
ATOM 743 C C . GLU A 1 93 ? 24.446 2.246 -31.926 1.00 55.22 93 GLU A C 1
ATOM 745 O O . GLU A 1 93 ? 25.059 2.642 -30.948 1.00 55.22 93 GLU A O 1
ATOM 750 N N . SER A 1 94 ? 23.113 2.334 -31.983 1.00 58.22 94 SER A N 1
ATOM 751 C CA . SER A 1 94 ? 22.347 3.080 -30.969 1.00 58.22 94 SER A CA 1
ATOM 752 C C . SER A 1 94 ? 22.192 2.339 -29.635 1.00 58.22 94 SER A C 1
ATOM 754 O O . SER A 1 94 ? 22.017 2.991 -28.607 1.00 58.22 94 SER A O 1
ATOM 756 N N . LEU A 1 95 ? 22.211 1.002 -29.634 1.00 58.88 95 LEU A N 1
ATOM 757 C CA . LEU A 1 95 ? 22.165 0.211 -28.397 1.00 58.88 95 LEU A CA 1
ATOM 758 C C . LEU A 1 95 ? 23.557 0.091 -27.778 1.00 58.88 95 LEU A C 1
ATOM 760 O O . LEU A 1 95 ? 23.693 0.262 -26.570 1.00 58.88 95 LEU A O 1
ATOM 764 N N . PHE A 1 96 ? 24.578 -0.104 -28.615 1.00 61.16 96 PHE A N 1
ATOM 765 C CA . PHE A 1 96 ? 25.970 -0.107 -28.186 1.00 61.16 96 PHE A CA 1
ATOM 766 C C . PHE A 1 96 ? 26.400 1.257 -27.634 1.00 61.16 96 PHE A C 1
ATOM 768 O O . PHE A 1 96 ? 27.084 1.309 -26.622 1.00 61.16 96 PHE A O 1
ATOM 775 N N . GLU A 1 97 ? 25.954 2.368 -28.230 1.00 63.22 97 GLU A N 1
ATOM 776 C CA . GLU A 1 97 ? 26.259 3.719 -27.743 1.00 63.22 97 GLU A CA 1
ATOM 777 C C . GLU A 1 97 ? 25.604 4.001 -26.382 1.00 63.22 97 GLU A C 1
ATOM 779 O O . GLU A 1 97 ? 26.241 4.581 -25.509 1.00 63.22 97 GLU A O 1
ATOM 784 N N . LEU A 1 98 ? 24.375 3.528 -26.138 1.00 66.06 98 LEU A N 1
ATOM 785 C CA . LEU A 1 98 ? 23.722 3.663 -24.828 1.00 66.06 98 LEU A CA 1
ATOM 786 C C . LEU A 1 98 ? 24.389 2.802 -23.747 1.00 66.06 98 LEU A C 1
ATOM 788 O O . LEU A 1 98 ? 24.606 3.289 -22.639 1.00 66.06 98 LEU A O 1
ATOM 792 N N . GLU A 1 99 ? 24.749 1.558 -24.071 1.00 67.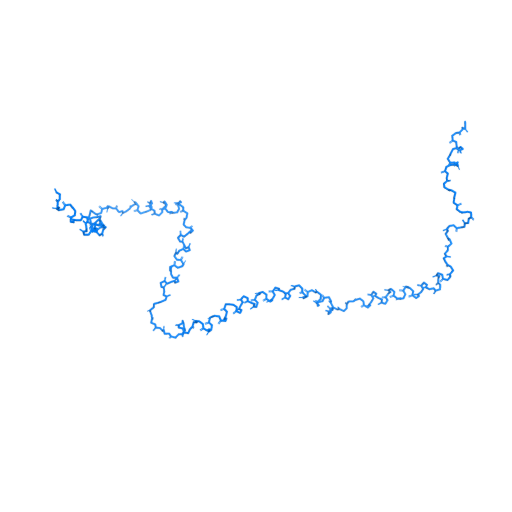19 99 GLU A N 1
ATOM 793 C CA . GLU A 1 99 ? 25.488 0.661 -23.171 1.00 67.19 99 GLU A CA 1
ATOM 794 C C . GLU A 1 99 ? 26.909 1.184 -22.894 1.00 67.19 99 GLU A C 1
ATOM 796 O O . GLU A 1 99 ? 27.415 1.101 -21.774 1.00 67.19 99 GLU A O 1
ATOM 801 N N . PHE A 1 100 ? 27.550 1.787 -23.895 1.00 66.44 100 PHE A N 1
ATOM 802 C CA . PHE A 1 100 ? 28.854 2.426 -23.762 1.00 66.44 100 PHE A CA 1
ATOM 803 C C . PHE A 1 100 ? 28.785 3.699 -22.912 1.00 66.44 100 PHE A C 1
ATOM 805 O O . PHE A 1 100 ? 29.633 3.901 -22.043 1.00 66.44 100 PHE A O 1
ATOM 812 N N . ILE A 1 101 ? 27.766 4.543 -23.101 1.00 68.31 101 ILE A N 1
ATOM 813 C CA . ILE A 1 101 ? 27.540 5.740 -22.277 1.00 68.31 101 ILE A CA 1
ATOM 814 C C . ILE A 1 101 ? 27.268 5.347 -20.823 1.00 68.31 101 ILE A C 1
ATOM 816 O O . ILE A 1 101 ? 27.810 5.974 -19.918 1.00 68.31 101 ILE A O 1
ATOM 820 N N . GLU A 1 102 ? 26.478 4.299 -20.582 1.00 67.12 102 GLU A N 1
ATOM 821 C CA . GLU A 1 102 ? 26.248 3.782 -19.233 1.00 67.12 102 GLU A CA 1
ATOM 822 C C . GLU A 1 102 ? 27.567 3.316 -18.605 1.00 67.12 102 GLU A C 1
ATOM 824 O O . GLU A 1 102 ? 27.962 3.811 -17.551 1.00 67.12 102 GLU A O 1
ATOM 829 N N . ASN A 1 103 ? 28.312 2.448 -19.290 1.00 68.94 103 ASN A N 1
ATOM 830 C CA . ASN A 1 103 ? 29.566 1.912 -18.771 1.00 68.94 103 ASN A CA 1
ATOM 831 C C . ASN A 1 103 ? 30.645 2.983 -18.562 1.00 68.94 103 ASN A C 1
ATOM 833 O O . ASN A 1 103 ? 31.422 2.859 -17.622 1.00 68.94 103 ASN A O 1
ATOM 837 N N . THR A 1 104 ? 30.686 4.037 -19.384 1.00 68.00 104 THR A N 1
ATOM 838 C CA . THR A 1 104 ? 31.653 5.143 -19.252 1.00 68.00 104 THR A CA 1
ATOM 839 C C . THR A 1 104 ? 31.246 6.186 -18.214 1.00 68.00 104 THR A C 1
ATOM 841 O O . THR A 1 104 ? 32.116 6.754 -17.557 1.00 68.00 104 THR A O 1
ATOM 844 N N . MET A 1 105 ? 29.945 6.398 -17.994 1.00 67.75 105 MET A N 1
ATOM 845 C CA . MET A 1 105 ? 29.432 7.309 -16.964 1.00 67.75 105 MET A CA 1
ATOM 846 C C . MET A 1 105 ? 29.743 6.820 -15.538 1.00 67.75 105 MET A C 1
ATOM 848 O O . MET A 1 105 ? 29.812 7.636 -14.619 1.00 67.75 105 MET A O 1
ATOM 852 N N . PHE A 1 106 ? 29.966 5.514 -15.349 1.00 69.69 106 PHE A N 1
ATOM 853 C CA . PHE A 1 106 ? 30.310 4.907 -14.056 1.00 69.69 106 PHE A CA 1
ATOM 854 C C . PHE A 1 106 ? 31.810 4.616 -13.859 1.00 69.69 106 PHE A C 1
ATOM 856 O O . PHE A 1 106 ? 32.177 4.021 -12.843 1.00 69.69 106 PHE A O 1
ATOM 863 N N . ILE A 1 107 ? 32.691 5.024 -14.782 1.00 81.62 107 ILE A N 1
ATOM 864 C CA . ILE A 1 107 ? 34.141 4.844 -14.602 1.00 81.62 107 ILE A CA 1
ATOM 865 C C . ILE A 1 107 ? 34.641 5.839 -13.553 1.00 81.62 107 ILE A C 1
ATOM 867 O O . ILE A 1 107 ? 34.634 7.048 -13.766 1.00 81.62 107 ILE A O 1
ATOM 871 N N . ASP A 1 108 ? 35.101 5.312 -12.421 1.00 81.06 108 ASP A N 1
ATOM 872 C CA . ASP A 1 108 ? 35.737 6.097 -11.364 1.00 81.06 108 ASP A CA 1
ATOM 873 C C . ASP A 1 108 ? 37.142 6.578 -11.779 1.00 81.06 108 ASP A C 1
ATOM 875 O O . ASP A 1 108 ? 37.869 5.872 -12.488 1.00 81.06 108 ASP A O 1
ATOM 879 N N . GLU A 1 109 ? 37.563 7.750 -11.290 1.00 80.62 109 GLU A N 1
ATOM 880 C CA . GLU A 1 109 ? 38.850 8.380 -11.637 1.00 80.62 109 GLU A CA 1
ATOM 881 C C . GLU A 1 109 ? 40.040 7.463 -11.317 1.00 80.62 109 GLU A C 1
ATOM 883 O O . GLU A 1 109 ? 40.999 7.389 -12.086 1.00 80.62 109 GLU A O 1
ATOM 888 N N . ASN A 1 110 ? 39.959 6.687 -10.232 1.00 79.88 110 ASN A N 1
ATOM 889 C CA . ASN A 1 110 ? 40.990 5.714 -9.875 1.00 79.88 110 ASN A CA 1
ATOM 890 C C . ASN A 1 110 ? 41.089 4.550 -10.875 1.00 79.88 110 ASN A C 1
ATOM 892 O O . ASN A 1 110 ? 42.187 4.050 -11.121 1.00 79.88 110 ASN A O 1
ATOM 896 N N . THR A 1 111 ? 39.968 4.121 -11.462 1.00 82.56 111 THR A N 1
ATOM 897 C CA . THR A 1 111 ? 39.951 3.079 -12.507 1.00 82.56 111 THR A CA 1
ATOM 898 C C . THR A 1 111 ? 40.559 3.614 -13.800 1.00 82.56 111 THR A C 1
ATOM 900 O O . THR A 1 111 ? 41.318 2.914 -14.469 1.00 82.56 111 THR A O 1
ATOM 903 N N . LEU A 1 112 ? 40.286 4.881 -14.115 1.00 82.25 112 LEU A N 1
ATOM 904 C CA . LEU A 1 112 ? 40.864 5.578 -15.259 1.00 82.25 112 LEU A CA 1
ATOM 905 C C . LEU A 1 112 ? 42.384 5.738 -15.092 1.00 82.25 112 LEU A C 1
ATOM 907 O O . LEU A 1 112 ? 43.141 5.358 -15.986 1.00 82.25 112 LEU A O 1
ATOM 911 N N . LEU A 1 113 ? 42.849 6.191 -13.920 1.00 82.81 113 LEU A N 1
ATOM 912 C CA . LEU A 1 113 ? 44.279 6.246 -13.596 1.00 82.81 113 LEU A CA 1
ATOM 913 C C . LEU A 1 113 ? 44.936 4.867 -13.698 1.00 82.81 113 LEU A C 1
ATOM 915 O O . LEU A 1 113 ? 46.046 4.753 -14.211 1.00 82.81 113 LEU A O 1
ATOM 919 N N . GLN A 1 114 ? 44.255 3.811 -13.250 1.00 80.56 114 GLN A N 1
ATOM 920 C CA . GLN A 1 114 ? 44.773 2.454 -13.351 1.00 80.56 114 GLN A CA 1
ATOM 921 C C . GLN A 1 114 ? 44.899 1.991 -14.808 1.00 80.56 114 GLN A C 1
ATOM 923 O O . GLN A 1 114 ? 45.929 1.428 -15.162 1.00 80.56 114 GLN A O 1
ATOM 928 N N . ALA A 1 115 ? 43.913 2.265 -15.664 1.00 78.81 115 ALA A N 1
ATOM 929 C CA . ALA A 1 115 ? 43.959 1.922 -17.087 1.00 78.81 115 ALA A CA 1
ATOM 930 C C . ALA A 1 115 ? 45.057 2.692 -17.847 1.00 78.81 115 ALA A C 1
ATOM 932 O O . ALA A 1 115 ? 45.770 2.105 -18.665 1.00 78.81 115 ALA A O 1
ATOM 933 N N . LEU A 1 116 ? 45.249 3.977 -17.531 1.00 79.81 116 LEU A N 1
ATOM 934 C CA . LEU A 1 116 ? 46.346 4.782 -18.078 1.00 79.81 116 LEU A CA 1
ATOM 935 C C . LEU A 1 116 ? 47.704 4.260 -17.593 1.00 79.81 116 LEU A C 1
ATOM 937 O O . LEU A 1 116 ? 48.569 3.957 -18.409 1.00 79.81 116 LEU A O 1
ATOM 941 N N . SER A 1 117 ? 47.862 4.037 -16.286 1.00 77.00 117 SER A N 1
ATOM 942 C CA . SER A 1 117 ? 49.113 3.515 -15.712 1.00 77.00 117 SER A CA 1
ATOM 943 C C . SER A 1 117 ? 49.439 2.082 -16.159 1.00 77.00 117 SER A C 1
ATOM 945 O O . SER A 1 117 ? 50.605 1.709 -16.251 1.00 77.00 117 SER A O 1
ATOM 947 N N . ALA A 1 118 ? 48.423 1.271 -16.478 1.00 68.50 118 ALA A N 1
ATOM 948 C CA . ALA A 1 118 ? 48.600 -0.061 -17.048 1.00 68.50 118 ALA A CA 1
ATOM 949 C C . ALA A 1 118 ? 49.078 -0.007 -18.509 1.00 68.50 118 ALA A C 1
ATOM 951 O O . ALA A 1 118 ? 49.781 -0.914 -18.951 1.00 68.50 118 ALA A O 1
ATOM 952 N N . THR A 1 119 ? 48.731 1.056 -19.239 1.00 59.62 119 THR A N 1
ATOM 953 C CA . THR A 1 119 ? 49.181 1.292 -20.621 1.00 59.62 119 THR A CA 1
ATOM 954 C C . THR A 1 119 ? 50.635 1.779 -20.659 1.00 59.62 119 THR A C 1
ATOM 956 O O . THR A 1 119 ? 51.403 1.378 -21.532 1.00 59.62 119 THR A O 1
ATOM 959 N N . GLU A 1 120 ? 51.065 2.543 -19.649 1.00 56.72 120 GLU A N 1
ATOM 960 C CA . GLU A 1 120 ? 52.438 3.060 -19.514 1.00 56.72 120 GLU A CA 1
ATOM 961 C C . GLU A 1 120 ? 53.524 1.974 -19.367 1.00 56.72 120 GLU A C 1
ATOM 963 O O . GLU A 1 120 ? 54.713 2.269 -19.482 1.00 56.72 120 GLU A O 1
ATOM 968 N N . ALA A 1 121 ? 53.155 0.706 -19.157 1.00 55.72 121 ALA A N 1
ATOM 969 C CA . ALA A 1 121 ? 54.119 -0.381 -19.003 1.00 55.72 121 ALA A CA 1
ATOM 970 C C . ALA A 1 121 ? 54.682 -0.939 -20.330 1.00 55.72 121 ALA A C 1
ATOM 972 O O . ALA A 1 121 ? 55.596 -1.764 -20.272 1.00 55.72 121 ALA A O 1
ATOM 973 N N . SER A 1 122 ? 54.179 -0.543 -21.513 1.00 53.72 122 SER A N 1
ATOM 974 C CA . SER A 1 122 ? 54.617 -1.194 -22.768 1.00 53.72 122 SER A CA 1
ATOM 975 C C . SER A 1 122 ? 54.501 -0.418 -24.089 1.00 53.72 122 SER A C 1
ATOM 977 O O . SER A 1 122 ? 54.522 -1.049 -25.142 1.00 53.72 122 SER A O 1
ATOM 979 N N . THR A 1 123 ? 54.438 0.911 -24.098 1.00 52.72 123 THR A N 1
ATOM 980 C CA . THR A 1 123 ? 54.502 1.672 -25.363 1.00 52.72 123 THR A CA 1
ATOM 981 C C . THR A 1 123 ? 55.704 2.601 -25.376 1.00 52.72 123 THR A C 1
ATOM 983 O O . THR A 1 123 ? 55.675 3.710 -24.848 1.00 52.72 123 THR A O 1
ATOM 986 N N . GLU A 1 124 ? 56.783 2.121 -25.990 1.00 56.81 124 GLU A N 1
ATOM 987 C CA . GLU A 1 124 ? 57.786 2.989 -26.596 1.00 56.81 124 GLU A CA 1
ATOM 988 C C . GLU A 1 124 ? 57.044 3.830 -27.641 1.00 56.81 124 GLU A C 1
ATOM 990 O O . GLU A 1 124 ? 56.472 3.284 -28.581 1.00 56.81 124 GLU A O 1
ATOM 995 N N . PHE A 1 125 ? 56.920 5.136 -27.395 1.00 54.91 125 PHE A N 1
ATOM 996 C CA . PHE A 1 125 ? 56.205 6.048 -28.284 1.00 54.91 125 PHE A CA 1
ATOM 997 C C . PHE A 1 125 ? 56.917 6.074 -29.638 1.00 54.91 125 PHE A C 1
ATOM 999 O O . PHE A 1 125 ? 57.913 6.784 -29.800 1.00 54.91 125 PHE A O 1
ATOM 1006 N N . GLU A 1 126 ? 56.435 5.297 -30.607 1.00 63.09 126 GLU A N 1
ATOM 1007 C CA . GLU A 1 126 ? 56.955 5.377 -31.963 1.00 63.09 126 GLU A CA 1
ATOM 1008 C C . GLU A 1 126 ? 56.604 6.754 -32.528 1.00 63.09 126 GLU A C 1
ATOM 1010 O O . GLU A 1 126 ? 55.439 7.151 -32.627 1.00 63.09 126 GLU A O 1
ATOM 1015 N N . SER A 1 127 ? 57.647 7.516 -32.862 1.00 64.69 127 SER A N 1
ATOM 1016 C CA . SER A 1 127 ? 57.555 8.896 -33.347 1.00 64.69 127 SER A CA 1
ATOM 1017 C C . SER A 1 127 ? 56.576 9.051 -34.504 1.00 64.69 127 SER A C 1
ATOM 1019 O O . SER A 1 127 ? 55.930 10.086 -34.643 1.00 64.69 127 SER A O 1
ATOM 1021 N N . ASP A 1 128 ? 56.445 8.009 -35.313 1.00 68.88 128 ASP A N 1
ATOM 1022 C CA . ASP A 1 128 ? 55.687 8.022 -36.554 1.00 68.88 128 ASP A CA 1
ATOM 1023 C C . ASP A 1 128 ? 54.174 7.977 -36.294 1.00 68.88 128 ASP A C 1
ATOM 1025 O O . ASP A 1 128 ? 53.390 8.568 -37.040 1.00 68.88 128 ASP A O 1
ATOM 1029 N N . GLU A 1 129 ? 53.750 7.355 -35.191 1.00 72.62 129 GLU A N 1
ATOM 1030 C CA . GLU A 1 129 ? 52.348 7.323 -34.771 1.00 72.62 129 GLU A CA 1
ATOM 1031 C C . GLU A 1 129 ? 51.916 8.683 -34.207 1.00 72.62 129 GLU A C 1
ATOM 1033 O O . GLU A 1 129 ? 50.857 9.204 -34.565 1.00 72.62 129 GLU A O 1
ATOM 1038 N N . ILE A 1 130 ? 52.795 9.327 -33.429 1.00 73.62 130 ILE A N 1
ATOM 1039 C CA . ILE A 1 130 ? 52.590 10.699 -32.946 1.00 73.62 130 ILE A CA 1
ATOM 1040 C C . ILE A 1 130 ? 52.524 11.680 -34.124 1.00 73.62 130 ILE A C 1
ATOM 1042 O O . ILE A 1 130 ? 51.644 12.539 -34.162 1.00 73.62 130 ILE A O 1
ATOM 1046 N N . ILE A 1 131 ? 53.413 11.544 -35.112 1.00 70.19 131 ILE A N 1
ATOM 1047 C CA . ILE A 1 131 ? 53.419 12.404 -36.302 1.00 70.19 131 ILE A CA 1
ATOM 1048 C C . ILE A 1 131 ? 52.129 12.237 -37.107 1.00 70.19 131 ILE A C 1
ATOM 1050 O O . ILE A 1 131 ? 51.561 13.240 -37.542 1.00 70.19 131 ILE A O 1
ATOM 1054 N N . ASN A 1 132 ? 51.630 11.012 -37.279 1.00 73.69 132 ASN A N 1
ATOM 1055 C CA . ASN A 1 132 ? 50.360 10.780 -37.967 1.00 73.69 132 ASN A CA 1
ATOM 1056 C C . ASN A 1 132 ? 49.171 11.380 -37.207 1.00 73.69 132 ASN A C 1
ATOM 1058 O O . ASN A 1 132 ? 48.304 11.995 -37.827 1.00 73.69 132 ASN A O 1
ATOM 1062 N N . LEU A 1 133 ? 49.157 11.273 -35.876 1.00 78.88 133 LEU A N 1
ATOM 1063 C CA . LEU A 1 133 ? 48.110 11.863 -35.047 1.00 78.88 133 LEU A CA 1
ATOM 1064 C C . LEU A 1 133 ? 48.106 13.395 -35.147 1.00 78.88 133 LEU A C 1
ATOM 1066 O O . LEU A 1 133 ? 47.074 13.984 -35.467 1.00 78.88 133 LEU A O 1
ATOM 1070 N N . LEU A 1 134 ? 49.266 14.040 -34.967 1.00 75.31 134 LEU A N 1
ATOM 1071 C CA . LEU A 1 134 ? 49.400 15.492 -35.131 1.00 75.31 134 LEU A CA 1
ATOM 1072 C C . LEU A 1 134 ? 49.051 15.949 -36.551 1.00 75.31 134 LEU A C 1
ATOM 1074 O O . LEU A 1 134 ? 48.423 16.990 -36.716 1.00 75.31 134 LEU A O 1
ATOM 1078 N N . SER A 1 135 ? 49.420 15.172 -37.570 1.00 70.81 135 SER A N 1
ATOM 1079 C CA . SER A 1 135 ? 49.099 15.497 -38.964 1.00 70.81 135 SER A CA 1
ATOM 1080 C C . SER A 1 135 ? 47.602 15.384 -39.257 1.00 70.81 135 SER A C 1
ATOM 1082 O O . SER A 1 135 ? 47.103 16.112 -40.106 1.00 70.81 135 SER A O 1
ATOM 1084 N N . SER A 1 136 ? 46.879 14.507 -38.552 1.00 75.56 136 SER A N 1
ATOM 1085 C CA . SER A 1 136 ? 45.418 14.398 -38.667 1.00 75.56 136 SER A CA 1
ATOM 1086 C C . SER A 1 136 ? 44.669 15.529 -37.953 1.00 75.56 136 SER A C 1
ATOM 1088 O O . SER A 1 136 ? 43.601 15.935 -38.404 1.00 75.56 136 SER A O 1
ATOM 1090 N N . GLU A 1 137 ? 45.247 16.062 -36.872 1.00 70.50 137 GLU A N 1
ATOM 1091 C CA . GLU A 1 137 ? 44.697 17.187 -36.102 1.00 70.50 137 GLU A CA 1
ATOM 1092 C C . GLU A 1 137 ? 45.048 18.552 -36.730 1.00 70.50 137 GLU A C 1
ATOM 1094 O O . GLU A 1 137 ? 44.380 19.561 -36.480 1.00 70.50 137 GLU A O 1
ATOM 1099 N N . LEU A 1 138 ? 46.074 18.609 -37.590 1.00 64.88 138 LEU A N 1
ATOM 1100 C CA . LEU A 1 138 ? 46.369 19.795 -38.389 1.00 64.88 138 LEU A CA 1
ATOM 1101 C C . LEU A 1 138 ? 45.348 19.943 -39.525 1.00 64.88 138 LEU A C 1
ATOM 1103 O O . LEU A 1 138 ? 45.448 19.339 -40.587 1.00 64.88 138 LEU A O 1
ATOM 1107 N N . ASN A 1 139 ? 44.369 20.817 -39.310 1.00 66.88 139 ASN A N 1
ATOM 1108 C CA . ASN A 1 139 ? 43.446 21.258 -40.352 1.00 66.88 139 ASN A CA 1
ATOM 1109 C C . ASN A 1 139 ? 44.208 22.066 -41.423 1.00 66.88 139 ASN A C 1
ATOM 1111 O O . ASN A 1 139 ? 44.990 22.950 -41.065 1.00 66.88 139 ASN A O 1
ATOM 1115 N N . ASP A 1 140 ? 43.941 21.816 -42.712 1.00 65.62 140 ASP A N 1
ATOM 1116 C CA . ASP A 1 140 ? 44.577 22.462 -43.877 1.00 65.62 140 ASP A CA 1
ATOM 1117 C C . ASP A 1 140 ? 44.737 23.981 -43.707 1.00 65.62 140 ASP A C 1
ATOM 1119 O O . ASP A 1 140 ? 45.747 24.565 -44.095 1.00 65.62 140 ASP A O 1
ATOM 1123 N N . TYR A 1 141 ? 43.765 24.632 -43.063 1.00 70.25 141 TYR A N 1
ATOM 1124 C CA . TYR A 1 141 ? 43.808 26.061 -42.750 1.00 70.25 141 TYR A CA 1
ATOM 1125 C C . TYR A 1 141 ? 45.034 26.488 -41.918 1.00 70.25 141 TYR A C 1
ATOM 1127 O O . TYR A 1 141 ? 45.626 27.530 -42.195 1.00 70.25 141 TYR A O 1
ATOM 1135 N N . GLN A 1 142 ? 45.434 25.700 -40.915 1.00 66.62 142 GLN A N 1
ATOM 1136 C CA . GLN A 1 142 ? 46.621 25.983 -40.099 1.00 66.62 142 GLN A CA 1
ATOM 1137 C C . GLN A 1 142 ? 47.910 25.789 -40.906 1.00 66.62 142 GLN A C 1
ATOM 1139 O O . GLN A 1 142 ? 48.831 26.592 -40.785 1.00 66.62 142 GLN A O 1
ATOM 1144 N N . ILE A 1 143 ? 47.939 24.792 -41.798 1.00 69.25 143 ILE A N 1
ATOM 1145 C CA . ILE A 1 143 ? 49.056 24.565 -42.727 1.00 69.25 143 ILE A CA 1
ATOM 1146 C C . ILE A 1 143 ? 49.217 25.767 -43.675 1.00 69.25 143 ILE A C 1
ATOM 1148 O O . ILE A 1 143 ? 50.329 26.248 -43.883 1.00 69.25 143 ILE A O 1
ATOM 1152 N N . TYR A 1 144 ? 48.116 26.309 -44.209 1.00 70.94 144 TYR A N 1
ATOM 1153 C CA . TYR A 1 144 ? 48.151 27.505 -45.063 1.00 70.94 144 TYR A CA 1
ATOM 1154 C C . TYR A 1 144 ? 48.605 28.767 -44.326 1.00 70.94 144 TYR A C 1
ATOM 1156 O O . TYR A 1 144 ? 49.288 29.599 -44.921 1.00 70.94 144 TYR A O 1
ATOM 1164 N N . ALA A 1 145 ? 48.227 28.925 -43.056 1.00 78.31 145 ALA A N 1
ATOM 1165 C CA . ALA A 1 145 ? 48.630 30.080 -42.261 1.00 78.31 145 ALA A CA 1
ATOM 1166 C C . ALA A 1 145 ? 50.149 30.108 -42.008 1.00 78.31 145 ALA A C 1
ATOM 1168 O O . ALA A 1 145 ? 50.742 31.182 -42.053 1.00 78.31 145 ALA A O 1
ATOM 1169 N N . GLU A 1 146 ? 50.773 28.943 -41.816 1.00 74.31 146 GLU A N 1
ATOM 1170 C CA . GLU A 1 146 ? 52.216 28.826 -41.570 1.00 74.31 146 GLU A CA 1
ATOM 1171 C C . GLU A 1 146 ? 53.057 29.033 -42.841 1.00 74.31 146 GLU A C 1
ATOM 1173 O O . GLU A 1 146 ? 54.136 29.601 -42.779 1.00 74.31 146 GLU A O 1
ATOM 1178 N N . ILE A 1 147 ? 52.561 28.629 -44.018 1.00 76.38 147 ILE A N 1
ATOM 1179 C CA . ILE A 1 147 ? 53.282 28.788 -45.301 1.00 76.38 147 ILE A CA 1
ATOM 1180 C C . ILE A 1 147 ? 53.352 30.259 -45.761 1.00 76.38 147 ILE A C 1
ATOM 1182 O O . ILE A 1 147 ? 54.193 30.615 -46.587 1.00 76.38 147 ILE A O 1
ATOM 1186 N N . ILE A 1 148 ? 52.445 31.112 -45.275 1.00 71.31 148 ILE A N 1
ATOM 1187 C CA . ILE A 1 148 ? 52.334 32.525 -45.681 1.00 71.31 148 ILE A CA 1
ATOM 1188 C C . ILE A 1 148 ? 53.068 33.466 -44.699 1.00 71.31 148 ILE A C 1
ATOM 1190 O O . ILE A 1 148 ? 53.183 34.663 -44.973 1.00 71.31 148 ILE A O 1
ATOM 1194 N N . ASN A 1 149 ? 53.601 32.938 -43.593 1.00 53.19 149 ASN A N 1
ATOM 1195 C CA . ASN A 1 149 ? 54.460 33.656 -42.645 1.00 53.19 149 ASN A CA 1
ATOM 1196 C C . ASN A 1 149 ? 55.941 33.307 -42.863 1.00 53.19 149 ASN A C 1
ATOM 1198 O O . ASN A 1 149 ? 56.789 34.197 -42.626 1.00 53.19 149 ASN A O 1
#

Organism: NCBI:txid2986998

Sequence (149 aa):
MEKRNDILKNQPQFPKGNPFEVPEGYFESLEDRIGARIEDEVAFKSPVQKVIQMLKPILGLAASFAIAFLLIYYPLGKFIPKFMAKSDTQTEESLFELEFIENTMFIDENTLLQALSATEASTEFESDEIINLLSSELNDYQIYAEIIN